Protein AF-A0A7V2QKI6-F1 (afdb_monomer_lite)

Radius of gyration: 21.71 Å; chains: 1; bounding box: 64×32×52 Å

Foldseek 3Di:
DVVLVVLLVLLVVLLVVLVVVDDPVLCVVLVSVQLSLLSNVLSVCVVPDVVSVVLSVVSVCVSPVPDRLVRDDPVRVVVSVVSVVVSVVCCCPVVVADEALPQLVVLLVVLQVVLVVQLVVLVVVVVVVDDPVSNVPSVVSSVVSNVVSNVVSVVVSVVCVVVVRYD

pLDDT: mean 75.59, std 7.92, range [46.62, 89.0]

Structure (mmCIF, N/CA/C/O backbone):
data_AF-A0A7V2QKI6-F1
#
_entry.id   AF-A0A7V2QKI6-F1
#
loop_
_atom_site.group_PDB
_atom_site.id
_atom_site.type_symbol
_atom_site.label_atom_id
_atom_site.label_alt_id
_atom_site.label_comp_id
_atom_site.label_asym_id
_atom_site.label_entity_id
_atom_site.label_seq_id
_atom_site.pdbx_PDB_ins_code
_atom_site.Cartn_x
_atom_site.Cartn_y
_atom_site.Cartn_z
_atom_site.occupancy
_atom_site.B_iso_or_equiv
_atom_site.auth_seq_id
_atom_site.auth_comp_id
_atom_site.auth_asym_id
_atom_site.auth_atom_id
_atom_site.pdbx_PDB_model_num
ATOM 1 N N . MET A 1 1 ? -29.055 -4.346 6.317 1.00 46.62 1 MET A N 1
ATOM 2 C CA . MET A 1 1 ? -27.887 -3.561 5.836 1.00 46.62 1 MET A CA 1
ATOM 3 C C . MET A 1 1 ? -27.564 -2.335 6.711 1.00 46.62 1 MET A C 1
ATOM 5 O O . MET A 1 1 ? -26.451 -1.828 6.628 1.00 46.62 1 MET A O 1
ATOM 9 N N . GLU A 1 2 ? -28.461 -1.892 7.598 1.00 49.91 2 GLU A N 1
ATOM 10 C CA . GLU A 1 2 ? -28.303 -0.664 8.405 1.00 49.91 2 GLU A CA 1
ATOM 11 C C . GLU A 1 2 ? -27.279 -0.774 9.550 1.00 49.91 2 GLU A C 1
ATOM 13 O O . GLU A 1 2 ? -26.457 0.125 9.725 1.00 49.91 2 GLU A O 1
ATOM 18 N N . ALA A 1 3 ? -27.217 -1.916 10.249 1.00 60.50 3 ALA A N 1
ATOM 19 C CA . ALA A 1 3 ? -26.269 -2.141 11.352 1.00 60.50 3 ALA A CA 1
ATOM 20 C C . ALA A 1 3 ? -24.786 -2.064 10.927 1.00 60.50 3 ALA A C 1
ATOM 22 O O . ALA A 1 3 ? -23.911 -1.675 11.702 1.00 60.50 3 ALA A O 1
ATOM 23 N N . GLY A 1 4 ? -24.479 -2.408 9.671 1.00 62.59 4 GLY A N 1
ATOM 24 C CA . GLY A 1 4 ? -23.135 -2.234 9.116 1.00 62.59 4 GLY A CA 1
ATOM 25 C C . GLY A 1 4 ? -22.760 -0.759 8.960 1.00 62.59 4 GLY A C 1
ATOM 26 O O . GLY A 1 4 ? -21.620 -0.377 9.225 1.00 62.59 4 GLY A O 1
ATOM 27 N N . ASN A 1 5 ? -23.726 0.072 8.577 1.00 72.62 5 ASN A N 1
ATOM 28 C CA . ASN A 1 5 ? -23.508 1.484 8.298 1.00 72.62 5 ASN A CA 1
ATOM 29 C C . ASN A 1 5 ? -23.305 2.287 9.593 1.00 72.62 5 ASN A C 1
ATOM 31 O O . ASN A 1 5 ? -22.407 3.124 9.656 1.00 72.62 5 ASN A O 1
ATOM 35 N N . GLU A 1 6 ? -24.057 1.970 10.650 1.00 79.44 6 GLU A N 1
ATOM 36 C CA . GLU A 1 6 ? -23.881 2.587 11.974 1.00 79.44 6 GLU A CA 1
ATOM 37 C C . GLU A 1 6 ? -22.531 2.246 12.614 1.00 79.44 6 GLU A C 1
ATOM 39 O O . GLU A 1 6 ? -21.825 3.136 13.095 1.00 79.44 6 GLU A O 1
ATOM 44 N N . TRP A 1 7 ? -22.098 0.984 12.517 1.00 81.19 7 TRP A N 1
ATOM 45 C CA . TRP A 1 7 ? -20.765 0.577 12.965 1.00 81.19 7 TRP A CA 1
ATOM 46 C C . TRP A 1 7 ? -19.659 1.377 12.263 1.00 81.19 7 TRP A C 1
ATOM 48 O O . TRP A 1 7 ? -18.781 1.955 12.904 1.00 81.19 7 TRP A O 1
ATOM 58 N N . TYR A 1 8 ? -19.736 1.482 10.933 1.00 79.12 8 TYR A N 1
ATOM 59 C CA . TYR A 1 8 ? -18.768 2.247 10.150 1.00 79.12 8 TYR A CA 1
ATOM 60 C C . TYR A 1 8 ? -18.773 3.742 10.510 1.00 79.12 8 TYR A C 1
ATOM 62 O O . TYR A 1 8 ? -17.702 4.344 10.611 1.00 79.12 8 TYR A O 1
ATOM 70 N N . LYS A 1 9 ? -19.946 4.347 10.753 1.00 80.56 9 LYS A N 1
ATOM 71 C CA . LYS A 1 9 ? -20.051 5.739 11.225 1.00 80.56 9 LYS A CA 1
ATOM 72 C C . LYS A 1 9 ? -19.358 5.940 12.575 1.00 80.56 9 LYS A C 1
ATOM 74 O O . LYS A 1 9 ? -18.768 6.998 12.791 1.00 80.56 9 LYS A O 1
ATOM 79 N N . GLY A 1 10 ? -19.413 4.954 13.474 1.00 79.75 10 GLY A N 1
ATOM 80 C CA . GLY A 1 10 ? -18.676 4.964 14.745 1.00 79.75 10 GLY A CA 1
ATOM 81 C C . GLY A 1 10 ? -17.161 5.010 14.529 1.00 79.75 10 GLY A C 1
ATOM 82 O O . GLY A 1 10 ? -16.498 5.955 14.960 1.00 79.75 10 GLY A O 1
ATOM 83 N N . ILE A 1 11 ? -16.636 4.064 13.744 1.00 79.88 11 ILE A N 1
ATOM 84 C CA . ILE A 1 11 ? -15.212 4.000 13.376 1.00 79.88 11 ILE A CA 1
ATOM 85 C C . ILE A 1 11 ? -14.746 5.293 12.692 1.00 79.88 11 ILE A C 1
ATOM 87 O O . ILE A 1 11 ? -13.680 5.833 12.998 1.00 79.88 11 ILE A O 1
ATOM 91 N N . TRP A 1 12 ? -15.551 5.825 11.769 1.00 79.56 12 TRP A N 1
ATOM 92 C CA . TRP A 1 12 ? -15.228 7.044 11.035 1.00 79.56 12 TRP A CA 1
ATOM 93 C C . TRP A 1 12 ? -15.143 8.270 11.947 1.00 79.56 12 TRP A C 1
ATOM 95 O O . TRP A 1 12 ? -14.238 9.088 11.770 1.00 79.56 12 TRP A O 1
ATOM 105 N N . ARG A 1 13 ? -16.036 8.389 12.939 1.00 79.44 13 ARG A N 1
ATOM 106 C CA . ARG A 1 13 ? -15.996 9.471 13.933 1.00 79.44 13 ARG A CA 1
ATOM 107 C C . ARG A 1 13 ? -14.735 9.392 14.792 1.00 79.44 13 ARG A C 1
ATOM 109 O O . ARG A 1 13 ? -14.029 10.395 14.894 1.00 79.44 13 ARG A O 1
ATOM 116 N N . GLY A 1 14 ? -14.399 8.208 15.310 1.00 75.19 14 GLY A N 1
ATOM 117 C CA . GLY A 1 14 ? -13.185 7.999 16.110 1.00 75.19 14 GLY A CA 1
ATOM 118 C C . GLY A 1 14 ? -11.908 8.348 15.339 1.00 75.19 14 GLY A C 1
ATOM 119 O O . GLY A 1 14 ? -11.080 9.139 15.794 1.00 75.19 14 GLY A O 1
ATOM 120 N N . ILE A 1 15 ? -11.786 7.858 14.102 1.00 75.25 15 ILE A N 1
ATOM 121 C CA . ILE A 1 15 ? -10.613 8.149 13.265 1.00 75.25 15 ILE A CA 1
ATOM 122 C C . ILE A 1 15 ? -10.578 9.619 12.824 1.00 75.25 15 ILE A C 1
ATOM 124 O O . ILE A 1 15 ? -9.494 10.192 12.710 1.00 75.25 15 ILE A O 1
ATOM 128 N N . SER A 1 16 ? -11.724 10.258 12.580 1.00 74.44 16 SER A N 1
ATOM 129 C CA . SER A 1 16 ? -11.779 11.682 12.217 1.00 74.44 16 SER A CA 1
ATOM 130 C C . SER A 1 16 ? -11.358 12.585 13.375 1.00 74.44 16 SER A C 1
ATOM 132 O O . SER A 1 16 ? -10.576 13.512 13.160 1.00 74.44 16 SER A O 1
ATOM 134 N N . ALA A 1 17 ? -11.780 12.268 14.601 1.00 75.44 17 ALA A N 1
ATOM 135 C CA . ALA A 1 17 ? -11.318 12.954 15.804 1.00 75.44 17 ALA A CA 1
ATOM 136 C C . ALA A 1 17 ? -9.799 12.795 15.987 1.00 75.44 17 ALA A C 1
ATOM 138 O O . ALA A 1 17 ? -9.083 13.770 16.220 1.00 75.44 17 ALA A O 1
ATOM 139 N N . LEU A 1 18 ? -9.277 11.585 15.770 1.00 72.44 18 LEU A N 1
ATOM 140 C CA . LEU A 1 18 ? -7.841 11.318 15.798 1.00 72.44 18 LEU A CA 1
ATOM 141 C C . LEU A 1 18 ? -7.085 12.089 14.696 1.00 72.44 18 LEU A C 1
ATOM 143 O O . LEU A 1 18 ? -6.016 12.650 14.929 1.00 72.44 18 LEU A O 1
ATOM 147 N N . LYS A 1 19 ? -7.660 12.172 13.491 1.00 71.06 19 LYS A N 1
ATOM 148 C CA . LYS A 1 19 ? -7.110 12.912 12.346 1.00 71.06 19 LYS A CA 1
ATOM 149 C C . LYS A 1 19 ? -7.045 14.422 12.602 1.00 71.06 19 LYS A C 1
ATOM 151 O O . LYS A 1 19 ? -6.160 15.069 12.044 1.00 71.06 19 LYS A O 1
ATOM 156 N N . ALA A 1 20 ? -7.959 14.978 13.397 1.00 73.56 20 ALA A N 1
ATOM 157 C CA . ALA A 1 20 ? -7.939 16.387 13.788 1.00 73.56 20 ALA A CA 1
ATOM 158 C C . ALA A 1 20 ? -6.795 16.703 14.768 1.00 73.56 20 ALA A C 1
ATOM 160 O O . ALA A 1 20 ? -6.220 17.782 14.707 1.00 73.56 20 ALA A O 1
ATOM 161 N N . ARG A 1 21 ? -6.417 15.736 15.615 1.00 72.00 21 ARG A N 1
ATOM 162 C CA . ARG A 1 21 ? -5.346 15.871 16.620 1.00 72.00 21 ARG A CA 1
ATOM 163 C C . ARG A 1 21 ? -3.936 15.600 16.079 1.00 72.00 21 ARG A C 1
ATOM 165 O O . ARG A 1 21 ? -2.953 15.876 16.757 1.00 72.00 21 ARG A O 1
ATOM 172 N N . LEU A 1 22 ? -3.814 15.038 14.875 1.00 70.56 22 LEU A N 1
ATOM 173 C CA . LEU A 1 22 ? -2.534 14.653 14.271 1.00 70.56 22 LEU A CA 1
ATOM 174 C C . LEU A 1 22 ? -2.066 15.655 13.211 1.00 70.56 22 LEU A C 1
ATOM 176 O O . LEU A 1 22 ? -2.814 16.037 12.307 1.00 70.56 22 LEU A O 1
ATOM 180 N N . SER A 1 23 ? -0.769 15.967 13.237 1.00 73.38 23 SER A N 1
ATOM 181 C CA . SER A 1 23 ? -0.108 16.736 12.180 1.00 73.38 23 SER A CA 1
ATOM 182 C C . SER A 1 23 ? -0.210 16.029 10.811 1.00 73.38 23 SER A C 1
ATOM 184 O O . SER A 1 23 ? -0.383 14.805 10.742 1.00 73.38 23 SER A O 1
ATOM 186 N N . PRO A 1 24 ? -0.084 16.749 9.677 1.00 69.88 24 PRO A N 1
ATOM 187 C CA . PRO A 1 24 ? -0.083 16.151 8.335 1.00 69.88 24 PRO A CA 1
ATOM 188 C C . PRO A 1 24 ? 0.899 14.976 8.188 1.00 69.88 24 PRO A C 1
ATOM 190 O O . PRO A 1 24 ? 0.566 13.954 7.580 1.00 69.88 24 PRO A O 1
ATOM 193 N N . THR A 1 25 ? 2.075 15.091 8.805 1.00 68.50 25 THR A N 1
ATOM 194 C CA . THR A 1 25 ? 3.124 14.066 8.815 1.00 68.50 25 THR A CA 1
ATOM 195 C C . THR A 1 25 ? 2.703 12.839 9.626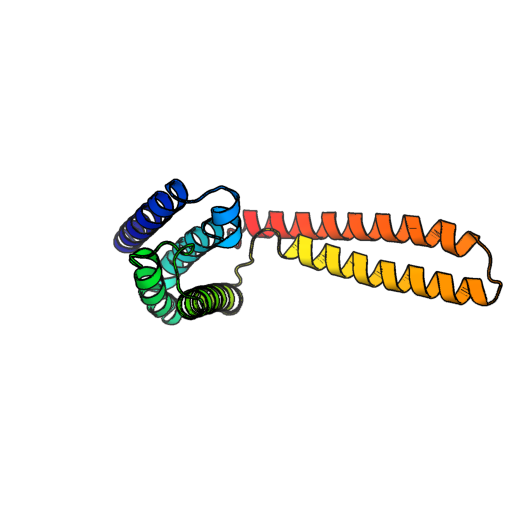 1.00 68.50 25 THR A C 1
ATOM 197 O O . THR A 1 25 ? 2.826 11.713 9.138 1.00 68.50 25 THR A O 1
ATOM 200 N N . GLY A 1 26 ? 2.106 13.039 10.808 1.00 65.50 26 GLY A N 1
ATOM 201 C CA . GLY A 1 26 ? 1.538 11.960 11.624 1.00 65.50 26 GLY A CA 1
ATOM 202 C C . GLY A 1 26 ? 0.410 11.217 10.901 1.00 65.50 26 GLY A C 1
ATOM 203 O O . GLY A 1 26 ? 0.396 9.988 10.851 1.00 65.50 26 GLY A O 1
ATOM 204 N N . ARG A 1 27 ? -0.479 11.946 10.214 1.00 66.94 27 ARG A N 1
ATOM 205 C CA . ARG A 1 27 ? -1.568 11.352 9.415 1.00 66.94 27 ARG A CA 1
ATOM 206 C C . ARG A 1 27 ? -1.059 10.424 8.309 1.00 66.94 27 ARG A C 1
ATOM 208 O O . ARG A 1 27 ? -1.638 9.357 8.096 1.00 66.94 27 ARG A O 1
ATOM 215 N N . ARG A 1 28 ? 0.021 10.805 7.613 1.00 65.62 28 ARG A N 1
ATOM 216 C CA . ARG A 1 28 ? 0.675 9.950 6.602 1.00 65.62 28 ARG A CA 1
ATOM 217 C C . ARG A 1 28 ? 1.363 8.742 7.232 1.00 65.62 28 ARG A C 1
ATOM 219 O O . ARG A 1 28 ? 1.219 7.638 6.708 1.00 65.62 28 ARG A O 1
ATOM 226 N N . ARG A 1 29 ? 2.077 8.940 8.345 1.00 68.38 29 ARG A N 1
ATOM 227 C CA . ARG A 1 29 ? 2.819 7.882 9.048 1.00 68.38 29 ARG A CA 1
ATOM 228 C C . ARG A 1 29 ? 1.898 6.752 9.504 1.00 68.38 29 ARG A C 1
ATOM 230 O O . ARG A 1 29 ? 2.202 5.586 9.269 1.00 68.38 29 ARG A O 1
ATOM 237 N N . HIS A 1 30 ? 0.736 7.109 10.046 1.00 65.81 30 HIS A N 1
ATOM 238 C CA . HIS A 1 30 ? -0.239 6.158 10.581 1.00 65.81 30 HIS A CA 1
ATOM 239 C C . HIS A 1 30 ? -1.244 5.638 9.547 1.00 65.81 30 HIS A C 1
ATOM 241 O O . HIS A 1 30 ? -2.134 4.879 9.897 1.00 65.81 30 HIS A O 1
ATOM 247 N N . LYS A 1 31 ? -1.128 6.021 8.265 1.00 75.19 31 LYS A N 1
ATOM 248 C CA . LYS A 1 31 ? -1.965 5.506 7.158 1.00 75.19 31 LYS A CA 1
ATOM 249 C C . LYS A 1 31 ? -3.478 5.503 7.452 1.00 75.19 31 LYS A C 1
ATOM 251 O O . LYS A 1 31 ? -4.211 4.673 6.916 1.00 75.19 31 LYS A O 1
ATOM 256 N N . LEU A 1 32 ? -3.962 6.466 8.241 1.00 73.94 32 LEU A N 1
ATOM 257 C CA . LEU A 1 32 ? -5.342 6.496 8.748 1.00 73.94 32 LEU A CA 1
ATOM 258 C C . LEU A 1 32 ? -6.395 6.457 7.631 1.00 73.94 32 LEU A C 1
ATOM 260 O O . LEU A 1 32 ? -7.438 5.829 7.776 1.00 73.94 32 LEU A O 1
ATOM 264 N N . SER A 1 33 ? -6.110 7.076 6.482 1.00 74.19 33 SER A N 1
ATOM 265 C CA . SER A 1 33 ? -7.001 7.047 5.315 1.00 74.19 33 SER A CA 1
ATOM 266 C C . SER A 1 33 ? -7.170 5.652 4.711 1.00 74.19 33 SER A C 1
ATOM 268 O O . SER A 1 33 ? -8.235 5.336 4.189 1.00 74.19 33 SER A O 1
ATOM 270 N N . LEU A 1 34 ? -6.135 4.815 4.763 1.00 77.81 34 LEU A N 1
ATOM 271 C CA . LEU A 1 34 ? -6.200 3.435 4.293 1.00 77.81 34 LEU A CA 1
ATOM 272 C C . LEU A 1 34 ? -6.977 2.578 5.294 1.00 77.81 34 LEU A C 1
ATOM 274 O O . LEU A 1 34 ? -7.819 1.785 4.890 1.00 77.81 34 LEU A O 1
ATOM 278 N N . PHE A 1 35 ? -6.783 2.810 6.593 1.00 80.44 35 PHE A N 1
ATOM 279 C CA . PHE A 1 35 ? -7.525 2.107 7.636 1.00 80.44 35 PHE A CA 1
ATOM 280 C C . PHE A 1 35 ? -9.044 2.352 7.551 1.00 80.44 35 PHE A C 1
ATOM 282 O O . PHE A 1 35 ? -9.811 1.393 7.558 1.00 80.44 35 PHE A O 1
ATOM 289 N N . VAL A 1 36 ? -9.490 3.602 7.353 1.00 80.38 36 VAL A N 1
ATOM 290 C CA . VAL A 1 36 ? -10.923 3.926 7.149 1.00 80.38 36 VAL A CA 1
ATOM 291 C C . VAL A 1 36 ? -11.500 3.187 5.942 1.00 80.38 36 VAL A C 1
ATOM 293 O O . VAL A 1 36 ? -12.588 2.613 6.006 1.00 80.38 36 VAL A O 1
ATOM 296 N N . ARG A 1 37 ? -10.772 3.188 4.821 1.00 82.69 37 ARG A N 1
ATOM 297 C CA . ARG A 1 37 ? -11.210 2.513 3.596 1.00 82.69 37 ARG A CA 1
ATOM 298 C C . ARG A 1 37 ? -11.260 0.997 3.775 1.00 82.69 37 ARG A C 1
ATOM 300 O O . ARG A 1 37 ? -12.229 0.375 3.343 1.00 82.69 37 ARG A O 1
ATOM 307 N N . ALA A 1 38 ? -10.286 0.421 4.475 1.00 83.38 38 ALA A N 1
ATOM 308 C CA . ALA A 1 38 ? -10.276 -0.992 4.825 1.00 83.38 38 ALA A CA 1
ATOM 309 C C . ALA A 1 38 ? -11.463 -1.352 5.726 1.00 83.38 38 ALA A C 1
ATOM 311 O O . ALA A 1 38 ? -12.175 -2.302 5.418 1.00 83.38 38 ALA A O 1
ATOM 312 N N . ALA A 1 39 ? -11.754 -0.554 6.759 1.00 83.44 39 ALA A N 1
ATOM 313 C CA . ALA A 1 39 ? -12.904 -0.758 7.640 1.00 83.44 39 ALA A CA 1
ATOM 314 C C . ALA A 1 39 ? -14.240 -0.716 6.877 1.00 83.44 39 ALA A C 1
ATOM 316 O O . ALA A 1 39 ? -15.109 -1.567 7.088 1.00 83.44 39 ALA A O 1
ATOM 317 N N . ARG A 1 40 ? -14.388 0.214 5.921 1.00 84.38 40 ARG A N 1
ATOM 318 C CA . ARG A 1 40 ? -15.566 0.267 5.039 1.00 84.38 40 ARG A CA 1
ATOM 319 C C . ARG A 1 40 ? -15.730 -1.021 4.232 1.00 84.38 40 ARG A C 1
ATOM 321 O O . ARG A 1 40 ? -16.834 -1.546 4.129 1.00 84.38 40 ARG A O 1
ATOM 328 N N . LYS A 1 41 ? -14.636 -1.538 3.667 1.00 85.56 41 LYS A N 1
ATOM 329 C CA . LYS A 1 41 ? -14.647 -2.777 2.879 1.00 85.56 41 LYS A CA 1
ATOM 330 C C . LYS A 1 41 ? -14.927 -4.004 3.740 1.00 85.56 41 LYS A C 1
ATOM 332 O O . LYS A 1 41 ? -15.807 -4.775 3.384 1.00 85.56 41 LYS A O 1
ATOM 337 N N . VAL A 1 42 ? -14.274 -4.132 4.895 1.00 85.94 42 VAL A N 1
ATOM 338 C CA . VAL A 1 42 ? -14.539 -5.205 5.870 1.00 85.94 42 VAL A CA 1
ATOM 339 C C . VAL A 1 42 ? -16.018 -5.241 6.253 1.00 85.94 42 VAL A C 1
ATOM 341 O O . VAL A 1 42 ? -16.617 -6.308 6.263 1.00 85.94 42 VAL A O 1
ATOM 344 N N . THR A 1 43 ? -16.637 -4.082 6.487 1.00 85.88 43 THR A N 1
ATOM 345 C CA . THR A 1 43 ? -18.079 -3.997 6.779 1.00 85.88 43 THR A CA 1
ATOM 346 C C . THR A 1 43 ? -18.934 -4.570 5.654 1.00 85.88 43 THR A C 1
ATOM 348 O O . THR A 1 43 ? -19.885 -5.292 5.932 1.00 85.88 43 THR A O 1
ATOM 351 N N . GLY A 1 44 ? -18.586 -4.265 4.401 1.00 84.00 44 GLY A N 1
ATOM 352 C CA . GLY A 1 44 ? -19.301 -4.761 3.227 1.00 84.00 44 GLY A CA 1
ATOM 353 C C . GLY A 1 44 ? -19.197 -6.275 3.034 1.00 84.00 44 GLY A C 1
ATOM 354 O O . GLY A 1 44 ? -20.125 -6.864 2.502 1.00 84.00 44 GLY A O 1
ATOM 355 N N . PHE A 1 45 ? -18.114 -6.906 3.498 1.00 86.94 45 PHE A N 1
ATOM 356 C CA . PHE A 1 45 ? -17.914 -8.358 3.388 1.00 86.94 45 PHE A CA 1
ATOM 357 C C . PHE A 1 45 ? -18.266 -9.137 4.661 1.00 86.94 45 PHE A C 1
ATOM 359 O O . PHE A 1 45 ? -18.293 -10.360 4.632 1.00 86.94 45 PHE A O 1
ATOM 366 N N . ALA A 1 46 ? -18.530 -8.471 5.788 1.00 86.19 46 ALA A N 1
ATOM 367 C CA . ALA A 1 46 ? -18.726 -9.134 7.082 1.00 86.19 46 ALA A CA 1
ATOM 368 C C . ALA A 1 46 ? -19.974 -10.038 7.153 1.00 86.19 46 ALA A C 1
ATOM 370 O O . ALA A 1 46 ? -20.038 -10.908 8.028 1.00 86.19 46 ALA A O 1
ATOM 371 N N . ALA A 1 47 ? -20.951 -9.829 6.264 1.00 84.19 47 ALA A N 1
ATOM 372 C CA . ALA A 1 47 ? -22.109 -10.711 6.126 1.00 84.19 47 ALA A CA 1
ATOM 373 C C . ALA A 1 47 ? -21.675 -12.106 5.644 1.00 84.19 47 ALA A C 1
ATOM 375 O O . ALA A 1 47 ? -22.001 -13.102 6.286 1.00 84.19 47 ALA A O 1
ATOM 376 N N . ASP A 1 48 ? -20.824 -12.143 4.617 1.00 86.62 48 ASP A N 1
ATOM 377 C CA . ASP A 1 48 ? -20.494 -13.360 3.866 1.00 86.62 48 ASP A CA 1
ATOM 378 C C . ASP A 1 48 ? -19.084 -13.905 4.167 1.00 86.62 48 ASP A C 1
ATOM 380 O O . ASP A 1 48 ? -18.678 -14.940 3.643 1.00 86.62 48 ASP A O 1
ATOM 384 N N . CYS A 1 49 ? -18.301 -13.215 5.004 1.00 89.00 49 CYS A N 1
ATOM 385 C CA . CYS A 1 49 ? -16.931 -13.593 5.349 1.00 89.00 49 CYS A CA 1
ATOM 386 C C . CYS A 1 49 ? -16.701 -13.567 6.866 1.00 89.00 49 CYS A C 1
ATOM 388 O O . CYS A 1 49 ? -16.647 -12.507 7.499 1.00 89.00 49 CYS A O 1
ATOM 390 N N . GLU A 1 50 ? -16.510 -14.752 7.450 1.00 88.56 50 GLU A N 1
ATOM 391 C CA . GLU A 1 50 ? -16.268 -14.933 8.886 1.00 88.56 50 GLU A CA 1
ATOM 392 C C . GLU A 1 50 ? -14.967 -14.256 9.348 1.00 88.56 50 GLU A C 1
ATOM 394 O O . GLU A 1 50 ? -14.930 -13.611 10.395 1.00 88.56 50 GLU A O 1
ATOM 399 N N . GLU A 1 51 ? -13.904 -14.323 8.541 1.00 87.06 51 GLU A N 1
ATOM 400 C CA . GLU A 1 51 ? -12.652 -13.614 8.823 1.00 87.06 51 GLU A CA 1
ATOM 401 C C . GLU A 1 51 ? -12.878 -12.092 8.861 1.00 87.06 51 GLU A C 1
ATOM 403 O O . GLU A 1 51 ? -12.403 -11.436 9.783 1.00 87.06 51 GLU A O 1
ATOM 408 N N . CYS A 1 52 ? -13.672 -11.519 7.946 1.00 88.00 52 CYS A N 1
ATOM 409 C CA . CYS A 1 52 ? -14.039 -10.097 8.001 1.00 88.00 52 CYS A CA 1
ATOM 410 C C . CYS A 1 52 ? -14.849 -9.753 9.262 1.00 88.00 52 CYS A C 1
ATOM 412 O O . CYS A 1 52 ? -14.678 -8.673 9.830 1.00 88.00 52 CYS A O 1
ATOM 414 N N . ARG A 1 53 ? -15.683 -10.676 9.752 1.00 86.94 53 ARG A N 1
ATOM 415 C CA . ARG A 1 53 ? -16.401 -10.521 11.027 1.00 86.94 53 ARG A CA 1
ATOM 416 C C . ARG A 1 53 ? -15.446 -10.506 12.227 1.00 86.94 53 ARG A C 1
ATOM 418 O O . ARG A 1 53 ? -15.605 -9.667 13.108 1.00 86.94 53 ARG A O 1
ATOM 425 N N . LYS A 1 54 ? -14.414 -11.357 12.228 1.00 87.62 54 LYS A N 1
ATOM 426 C CA . LYS A 1 54 ? -13.338 -11.354 13.243 1.00 87.62 54 LYS A CA 1
ATOM 427 C C . LYS A 1 54 ? -12.461 -10.101 13.151 1.00 87.62 54 LYS A C 1
ATOM 429 O O . LYS A 1 54 ? -12.097 -9.521 14.164 1.00 87.62 54 LYS A O 1
ATOM 434 N N . LEU A 1 55 ? -12.159 -9.624 11.944 1.00 87.19 55 LEU A N 1
ATOM 435 C CA . LEU A 1 55 ? -11.404 -8.380 11.752 1.00 87.19 55 LEU A CA 1
ATOM 436 C C . LEU A 1 55 ? -12.178 -7.148 12.246 1.00 87.19 55 LEU A C 1
ATOM 438 O O . LEU A 1 55 ? -11.561 -6.170 12.661 1.00 87.19 55 LEU A O 1
ATOM 442 N N . LYS A 1 56 ? -13.517 -7.187 12.247 1.00 85.25 56 LYS A N 1
ATOM 443 C CA . LYS A 1 56 ? -14.367 -6.120 12.794 1.00 85.25 56 LYS A CA 1
ATOM 444 C C . LYS A 1 56 ? -14.084 -5.847 14.277 1.00 85.25 56 LYS A C 1
ATOM 446 O O . LYS A 1 56 ? -13.954 -4.685 14.652 1.00 85.25 56 LYS A O 1
ATOM 451 N N . SER A 1 57 ? -13.928 -6.884 15.104 1.00 82.31 57 SER A N 1
ATOM 452 C CA . SER A 1 57 ? -13.612 -6.705 16.531 1.00 82.31 57 SER A CA 1
ATOM 453 C C . SER A 1 57 ? -12.204 -6.142 16.742 1.00 82.31 57 SER A C 1
ATOM 455 O O . SER A 1 57 ? -12.012 -5.256 17.570 1.00 82.31 57 SER A O 1
ATOM 457 N N . GLN A 1 58 ? -11.233 -6.567 15.929 1.00 81.56 58 GLN A N 1
ATOM 458 C CA . GLN A 1 58 ? -9.880 -6.002 15.954 1.00 81.56 58 GLN A CA 1
ATOM 459 C C . GLN A 1 58 ? -9.874 -4.514 15.570 1.00 81.56 58 GLN A C 1
ATOM 461 O O . GLN A 1 58 ? -9.144 -3.724 16.163 1.00 81.56 58 GLN A O 1
ATOM 466 N N . ILE A 1 59 ? -10.702 -4.116 14.598 1.00 82.56 59 ILE A N 1
ATOM 467 C CA . ILE A 1 59 ? -10.844 -2.712 14.191 1.00 82.56 59 ILE A CA 1
ATOM 468 C C . ILE A 1 59 ? -11.479 -1.863 15.302 1.00 82.56 59 ILE A C 1
ATOM 470 O O . ILE A 1 59 ? -11.036 -0.732 15.488 1.00 82.56 59 ILE A O 1
ATOM 474 N N . ASN A 1 60 ? -12.446 -2.399 16.056 1.00 80.00 60 ASN A N 1
ATOM 475 C CA . ASN A 1 60 ? -13.039 -1.697 17.205 1.00 80.00 60 ASN A CA 1
ATOM 476 C C . ASN A 1 60 ? -11.995 -1.348 18.258 1.00 80.00 60 ASN A C 1
ATOM 478 O O . ASN A 1 60 ? -11.869 -0.183 18.627 1.00 80.00 60 ASN A O 1
ATOM 482 N N . TRP A 1 61 ? -11.188 -2.333 18.657 1.00 75.50 61 TRP A N 1
ATOM 483 C CA . TRP A 1 61 ? -10.105 -2.119 19.616 1.00 75.50 61 TRP A CA 1
ATOM 484 C C . TRP A 1 61 ? -9.160 -0.994 19.163 1.00 75.50 61 TRP A C 1
ATOM 486 O O . TRP A 1 61 ? -8.777 -0.127 19.939 1.00 75.50 61 TRP A O 1
ATOM 496 N N . LEU A 1 62 ? -8.853 -0.948 17.865 1.00 71.31 62 LEU A N 1
ATOM 497 C CA . LEU A 1 62 ? -8.025 0.092 17.252 1.00 71.31 62 LEU A CA 1
ATOM 498 C C . LEU A 1 62 ? -8.681 1.480 17.201 1.00 71.31 62 LEU A C 1
ATOM 500 O O . LEU A 1 62 ? -7.968 2.481 17.233 1.00 71.31 62 LEU A O 1
ATOM 504 N N . SER A 1 63 ? -10.005 1.559 17.063 1.00 68.81 63 SER A N 1
ATOM 505 C CA . SER A 1 63 ? -10.737 2.833 17.048 1.00 68.81 63 SER A CA 1
ATOM 506 C C . SER A 1 63 ? -11.041 3.382 18.438 1.00 68.81 63 SER A C 1
ATOM 508 O O . SER A 1 63 ? -11.195 4.591 18.582 1.00 68.81 63 SER A O 1
ATOM 510 N N . GLU A 1 64 ? -11.134 2.495 19.427 1.00 69.38 64 GLU A N 1
ATOM 511 C CA . GLU A 1 64 ? -11.392 2.813 20.834 1.00 69.38 64 GLU A CA 1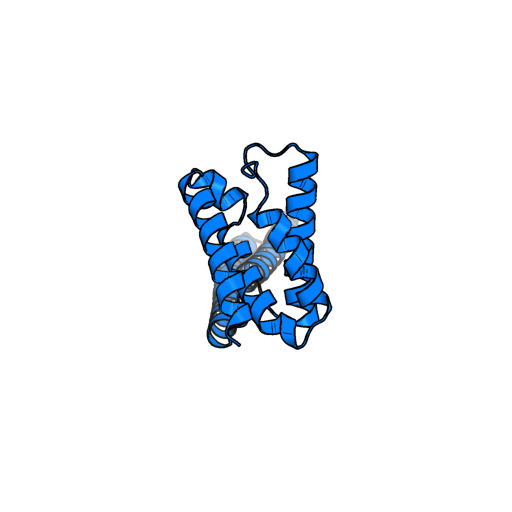
ATOM 512 C C . GLU A 1 64 ? -10.097 3.000 21.629 1.00 69.38 64 GLU A C 1
ATOM 514 O O . GLU A 1 64 ? -10.149 3.438 22.776 1.00 69.38 64 GLU A O 1
ATOM 519 N N . ALA A 1 65 ? -8.939 2.703 21.023 1.00 64.56 65 ALA A N 1
ATOM 520 C CA . ALA A 1 65 ? -7.638 2.884 21.644 1.00 64.56 65 ALA A CA 1
ATOM 521 C C . ALA A 1 65 ? -7.515 4.321 22.203 1.00 64.56 65 ALA A C 1
ATOM 523 O O . ALA A 1 65 ? -7.549 5.287 21.430 1.00 64.56 65 ALA A O 1
ATOM 524 N N . PRO A 1 66 ? -7.367 4.480 23.533 1.00 53.69 66 PRO A N 1
ATOM 525 C CA . PRO A 1 66 ? -7.396 5.788 24.190 1.00 53.69 66 PRO A CA 1
ATOM 526 C C . PRO A 1 66 ? -6.166 6.635 23.847 1.00 53.69 66 PRO A C 1
ATOM 528 O O . PRO A 1 66 ? -6.187 7.861 23.961 1.00 53.69 66 PRO A O 1
ATOM 531 N N . VAL A 1 67 ? -5.099 5.979 23.390 1.00 64.56 67 VAL A N 1
ATOM 532 C CA . VAL A 1 67 ? -3.810 6.588 23.101 1.00 64.56 67 VAL A CA 1
ATOM 533 C C . VAL A 1 67 ? -3.679 6.817 21.592 1.00 64.56 67 VAL A C 1
ATOM 535 O O . VAL A 1 67 ? -3.772 5.868 20.805 1.00 64.56 67 VAL A O 1
ATOM 538 N N . PRO A 1 68 ? -3.442 8.064 21.141 1.00 64.81 68 PRO A N 1
ATOM 539 C CA . PRO A 1 68 ? -3.123 8.338 19.751 1.00 64.81 68 PRO A CA 1
ATOM 540 C C . PRO A 1 68 ? -1.945 7.470 19.291 1.00 64.81 68 PRO A C 1
ATOM 542 O O . PRO A 1 68 ? -0.996 7.301 20.050 1.00 64.81 68 PRO A O 1
ATOM 545 N N . PRO A 1 69 ? -1.888 7.023 18.025 1.00 65.12 69 PRO A N 1
ATOM 546 C 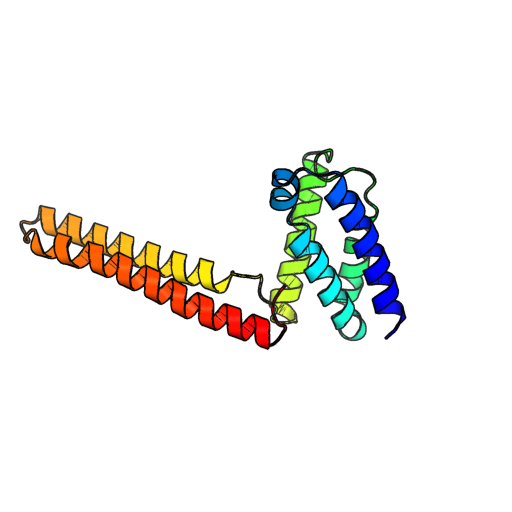CA . PRO A 1 69 ? -0.752 6.254 17.515 1.00 65.12 69 PRO A CA 1
ATOM 547 C C . PRO A 1 69 ? 0.619 6.932 17.666 1.00 65.12 69 PRO A C 1
ATOM 549 O O . PRO A 1 69 ? 1.646 6.271 17.562 1.00 65.12 69 PRO A O 1
ATOM 552 N N . ALA A 1 70 ? 0.639 8.249 17.888 1.00 63.97 70 ALA A N 1
ATOM 553 C CA . ALA A 1 70 ? 1.840 9.033 18.163 1.00 63.97 70 ALA A CA 1
ATOM 554 C C . ALA A 1 70 ? 2.349 8.914 19.614 1.00 63.97 70 ALA A C 1
ATOM 556 O O . ALA A 1 70 ? 3.486 9.286 19.877 1.00 63.97 70 ALA A O 1
ATOM 557 N N . GLN A 1 71 ? 1.513 8.429 20.530 1.00 71.00 71 GLN A N 1
ATOM 558 C CA . GLN A 1 71 ? 1.796 8.250 21.956 1.00 71.00 71 GLN A CA 1
ATOM 559 C C . GLN A 1 71 ? 1.826 6.762 22.353 1.00 71.00 71 GLN A C 1
ATOM 561 O O . GLN A 1 71 ? 2.046 6.448 23.516 1.00 71.00 71 GLN A O 1
ATOM 566 N N . MET A 1 72 ? 1.605 5.856 21.392 1.00 77.94 72 MET A N 1
ATOM 567 C CA . MET A 1 72 ? 1.705 4.412 21.604 1.00 77.94 72 MET A CA 1
ATOM 568 C C . MET A 1 72 ? 3.131 4.015 21.977 1.00 77.94 72 MET A C 1
ATOM 570 O O . MET A 1 72 ? 4.103 4.523 21.404 1.00 77.94 72 MET A O 1
ATOM 574 N N . THR A 1 73 ? 3.253 3.035 22.866 1.00 82.12 73 THR A N 1
ATOM 575 C CA . THR A 1 73 ? 4.533 2.372 23.113 1.00 82.12 73 THR A CA 1
ATOM 576 C C . THR A 1 73 ? 5.028 1.676 21.834 1.00 82.12 73 THR A C 1
ATOM 578 O O . THR A 1 73 ? 4.244 1.375 20.922 1.00 82.12 73 THR A O 1
ATOM 581 N N . PRO A 1 74 ? 6.335 1.381 21.713 1.00 80.88 74 PRO A N 1
ATOM 582 C CA . PRO A 1 74 ? 6.863 0.658 20.557 1.00 80.88 74 PRO A CA 1
ATOM 583 C C . PRO A 1 74 ? 6.161 -0.686 20.300 1.00 80.88 74 PRO A C 1
ATOM 585 O O . PRO A 1 74 ? 5.996 -1.082 19.143 1.00 80.88 74 PRO A O 1
ATOM 588 N N . GLU A 1 75 ? 5.729 -1.376 21.356 1.00 82.31 75 GLU A N 1
ATOM 589 C CA . GLU A 1 75 ? 5.009 -2.652 21.281 1.00 82.31 75 GLU A CA 1
ATOM 590 C C . GLU A 1 75 ? 3.573 -2.473 20.785 1.00 82.31 75 GLU A C 1
ATOM 592 O O . GLU A 1 75 ? 3.161 -3.141 19.834 1.00 82.31 75 GLU A O 1
ATOM 597 N N . GLU A 1 76 ? 2.839 -1.507 21.337 1.00 79.38 76 GLU A N 1
ATOM 598 C CA . GLU A 1 76 ? 1.497 -1.141 20.872 1.00 79.38 76 GLU A CA 1
ATOM 599 C C . GLU A 1 76 ? 1.513 -0.722 19.401 1.00 79.38 76 GLU A C 1
ATOM 601 O O . GLU A 1 76 ? 0.676 -1.159 18.608 1.00 79.38 76 GLU A O 1
ATOM 606 N N . TYR A 1 77 ? 2.519 0.056 18.997 1.00 80.81 77 TYR A N 1
ATOM 607 C CA . TYR A 1 77 ? 2.687 0.473 17.612 1.00 80.81 77 TYR A CA 1
ATOM 608 C C . TYR A 1 77 ? 3.018 -0.706 16.680 1.00 80.81 77 TYR A C 1
ATOM 610 O O . TYR A 1 77 ? 2.531 -0.772 15.545 1.00 80.81 77 TYR A O 1
ATOM 618 N N . ARG A 1 78 ? 3.811 -1.685 17.136 1.00 81.75 78 ARG A N 1
ATOM 619 C CA . ARG A 1 78 ? 4.049 -2.928 16.381 1.00 81.75 78 ARG A CA 1
ATOM 620 C C . ARG A 1 78 ? 2.767 -3.740 16.228 1.00 81.75 78 ARG A C 1
ATOM 622 O O . ARG A 1 78 ? 2.483 -4.195 15.116 1.00 81.75 78 ARG A O 1
ATOM 629 N N . ASN A 1 79 ? 1.971 -3.872 17.285 1.00 80.81 79 ASN A N 1
ATOM 630 C CA . ASN A 1 79 ? 0.682 -4.561 17.237 1.00 80.81 79 ASN A CA 1
ATOM 631 C C . ASN A 1 79 ? -0.290 -3.849 16.288 1.00 80.81 79 ASN A C 1
ATOM 633 O O . ASN A 1 79 ? -0.840 -4.487 15.388 1.00 80.81 79 ASN A O 1
ATOM 637 N N . TYR A 1 80 ? -0.385 -2.519 16.373 1.00 81.44 80 TYR A N 1
ATOM 638 C CA . TYR A 1 80 ? -1.122 -1.669 15.434 1.00 81.44 80 TYR A CA 1
ATOM 639 C C . TYR A 1 80 ? -0.755 -1.980 13.974 1.00 81.44 80 TYR A C 1
ATOM 641 O O . TYR A 1 80 ? -1.621 -2.267 13.139 1.00 81.44 80 TYR A O 1
ATOM 649 N N . LEU A 1 81 ? 0.543 -1.974 13.650 1.00 81.31 81 LEU A N 1
ATOM 650 C CA . LEU A 1 81 ? 1.022 -2.233 12.292 1.00 81.31 81 LEU A CA 1
ATOM 651 C C . LEU A 1 81 ? 0.743 -3.666 11.832 1.00 81.31 81 LEU A C 1
ATOM 653 O O . LEU A 1 81 ? 0.472 -3.889 10.647 1.00 81.31 81 LEU A O 1
ATOM 657 N N . THR A 1 82 ? 0.829 -4.631 12.741 1.00 84.50 82 THR A N 1
ATOM 658 C CA . THR A 1 82 ? 0.624 -6.053 12.446 1.00 84.50 82 THR A CA 1
ATOM 659 C C . THR A 1 82 ? -0.843 -6.330 12.139 1.00 84.50 82 THR A C 1
ATOM 661 O O . THR A 1 82 ? -1.145 -6.917 11.097 1.00 84.50 82 THR A O 1
ATOM 664 N N . THR A 1 83 ? -1.759 -5.793 12.946 1.00 82.00 83 THR A N 1
ATOM 665 C CA . THR A 1 83 ? -3.204 -5.860 12.698 1.00 82.00 83 THR A CA 1
ATOM 666 C C . THR A 1 83 ? -3.572 -5.174 11.387 1.00 82.00 83 THR A C 1
ATOM 668 O O . THR A 1 83 ? -4.243 -5.758 10.536 1.00 82.00 83 THR A O 1
ATOM 671 N N . HIS A 1 84 ? -3.036 -3.976 11.140 1.00 82.31 84 HIS A N 1
ATOM 672 C CA . HIS A 1 84 ? -3.254 -3.259 9.886 1.00 82.31 84 HIS A CA 1
ATOM 673 C C . HIS A 1 84 ? -2.759 -4.055 8.661 1.00 82.31 84 HIS A C 1
ATOM 675 O O . HIS A 1 84 ? -3.437 -4.122 7.633 1.00 82.31 84 HIS A O 1
ATOM 681 N N . LYS A 1 85 ? -1.589 -4.706 8.750 1.00 84.44 85 LYS A N 1
ATOM 682 C CA . LYS A 1 85 ? -1.087 -5.603 7.693 1.00 84.44 85 LYS A CA 1
ATOM 683 C C . LYS A 1 85 ? -1.981 -6.830 7.510 1.00 84.44 85 LYS A C 1
ATOM 685 O O . LYS A 1 85 ? -2.201 -7.224 6.365 1.00 84.44 85 LYS A O 1
ATOM 690 N N . SER A 1 86 ? -2.479 -7.418 8.597 1.00 85.56 86 SER A N 1
ATOM 691 C CA . SER A 1 86 ? -3.372 -8.580 8.564 1.00 85.56 86 SER A CA 1
ATOM 692 C C . SER A 1 86 ? -4.668 -8.267 7.812 1.00 85.56 86 SER A C 1
ATOM 694 O O . SER A 1 86 ? -5.002 -8.967 6.854 1.00 85.56 86 SER A O 1
ATOM 696 N N . ILE A 1 87 ? -5.312 -7.138 8.137 1.00 85.19 87 ILE A N 1
ATOM 697 C CA . ILE A 1 87 ? -6.537 -6.671 7.470 1.00 85.19 87 ILE A CA 1
ATOM 698 C C . ILE A 1 87 ? -6.308 -6.515 5.962 1.00 85.19 87 ILE A C 1
ATOM 700 O O . ILE A 1 87 ? -7.041 -7.086 5.156 1.00 85.19 87 ILE A O 1
ATOM 704 N N . ILE A 1 88 ? -5.256 -5.793 5.556 1.00 84.69 88 ILE A N 1
ATOM 705 C CA . ILE A 1 88 ? -4.948 -5.600 4.128 1.00 84.69 88 ILE A CA 1
ATOM 706 C C . ILE A 1 88 ? -4.653 -6.935 3.446 1.00 84.69 88 ILE A C 1
ATOM 708 O O . ILE A 1 88 ? -5.093 -7.167 2.321 1.00 84.69 88 ILE A O 1
ATOM 712 N N . LYS A 1 89 ? -3.887 -7.816 4.097 1.00 86.19 89 LYS A N 1
ATOM 713 C CA . LYS A 1 89 ? -3.519 -9.123 3.544 1.00 86.19 89 LYS A CA 1
ATOM 714 C C . LYS A 1 89 ? -4.762 -9.971 3.291 1.00 86.19 89 LYS A C 1
ATOM 716 O O . LYS A 1 89 ? -4.843 -10.574 2.222 1.00 86.19 89 LYS A O 1
ATOM 721 N N . HIS A 1 90 ? -5.703 -9.985 4.231 1.00 86.44 90 HIS A N 1
ATOM 722 C CA . HIS A 1 90 ? -6.975 -10.682 4.090 1.00 86.44 90 HIS A CA 1
ATOM 723 C C . HIS A 1 90 ? -7.801 -10.094 2.939 1.00 86.44 90 HIS A C 1
ATOM 725 O O . HIS A 1 9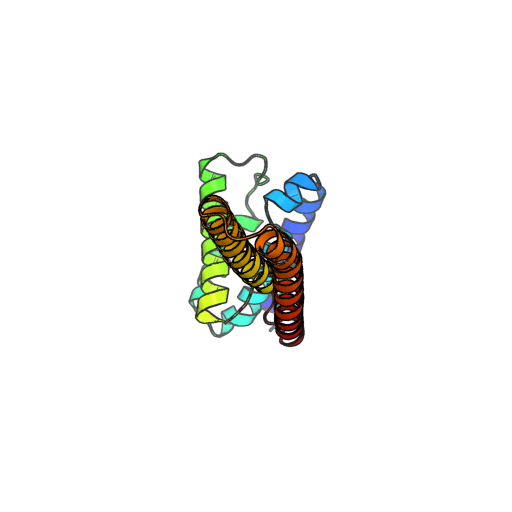0 ? -8.106 -10.806 1.984 1.00 86.44 90 HIS A O 1
ATOM 731 N N . LEU A 1 91 ? -8.053 -8.779 2.956 1.00 84.00 91 LEU A N 1
ATOM 732 C CA . LEU A 1 91 ? -8.802 -8.085 1.902 1.00 84.00 91 LEU A CA 1
ATOM 733 C C . LEU A 1 91 ? -8.196 -8.316 0.507 1.00 84.00 91 LEU A C 1
ATOM 735 O O . LEU A 1 91 ? -8.916 -8.540 -0.463 1.00 84.00 91 LEU A O 1
ATOM 739 N N . ARG A 1 92 ? -6.865 -8.336 0.401 1.00 83.06 92 ARG A N 1
ATOM 740 C CA . ARG A 1 92 ? -6.170 -8.605 -0.861 1.00 83.06 92 ARG A CA 1
ATOM 741 C C . ARG A 1 92 ? -6.292 -10.057 -1.316 1.00 83.06 92 ARG A C 1
ATOM 743 O O . ARG A 1 92 ? -6.455 -10.296 -2.506 1.00 83.06 92 ARG A O 1
ATOM 750 N N . ARG A 1 93 ? -6.156 -11.025 -0.403 1.00 82.69 93 ARG A N 1
ATOM 751 C CA . ARG A 1 93 ? -6.135 -12.460 -0.745 1.00 82.69 93 ARG A CA 1
ATOM 752 C C . ARG A 1 93 ? -7.527 -13.040 -0.966 1.00 82.69 93 ARG A C 1
ATOM 754 O O . ARG A 1 93 ? -7.710 -13.782 -1.918 1.00 82.69 93 ARG A O 1
ATOM 761 N N . ARG A 1 94 ? -8.479 -12.723 -0.087 1.00 81.56 94 ARG A N 1
ATOM 762 C CA . ARG A 1 94 ? -9.832 -13.298 -0.103 1.00 81.56 94 ARG A CA 1
ATOM 763 C C . ARG A 1 94 ? -10.814 -12.494 -0.946 1.00 81.56 94 ARG A C 1
ATOM 765 O O . ARG A 1 94 ? -11.675 -13.085 -1.578 1.00 81.56 94 ARG A O 1
ATOM 772 N N . HIS A 1 95 ? -10.662 -11.171 -0.988 1.00 81.62 95 HIS A N 1
ATOM 773 C CA . HIS A 1 95 ? -11.616 -10.279 -1.658 1.00 81.62 95 HIS A CA 1
ATOM 774 C C . HIS A 1 95 ? -11.026 -9.550 -2.876 1.00 81.62 95 HIS A C 1
ATOM 776 O O . HIS A 1 95 ? -11.687 -8.699 -3.467 1.00 81.62 95 HIS A O 1
ATOM 782 N N . GLY A 1 96 ? -9.781 -9.864 -3.262 1.00 74.56 96 GLY A N 1
ATOM 783 C CA . GLY A 1 96 ? -9.139 -9.31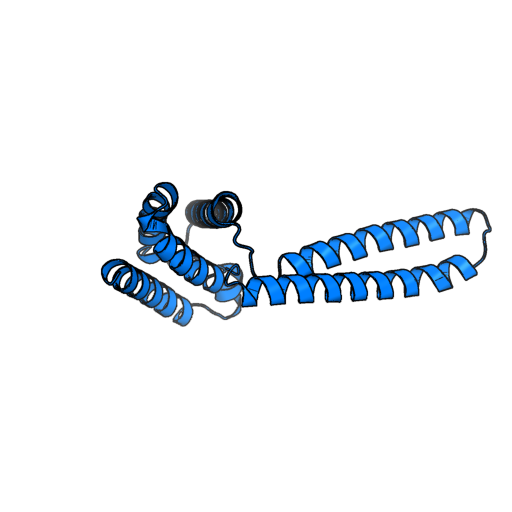6 -4.462 1.00 74.56 96 GLY A CA 1
ATOM 784 C C . GLY A 1 96 ? -8.951 -7.796 -4.449 1.00 74.56 96 GLY A C 1
ATOM 785 O O . GLY A 1 96 ? -8.804 -7.189 -5.510 1.00 74.56 96 GLY A O 1
ATOM 786 N N . LEU A 1 97 ? -8.983 -7.162 -3.272 1.00 78.88 97 LEU A N 1
ATOM 787 C CA . LEU A 1 97 ? -8.833 -5.715 -3.171 1.00 78.88 97 LEU A CA 1
ATOM 788 C C . LEU A 1 97 ? -7.368 -5.295 -3.280 1.00 78.88 97 LEU A C 1
ATOM 790 O O . LEU A 1 97 ? -6.450 -5.984 -2.831 1.00 78.88 97 LEU A O 1
ATOM 794 N N . VAL A 1 98 ? -7.150 -4.117 -3.846 1.00 73.12 98 VAL A N 1
ATOM 795 C CA . VAL A 1 98 ? -5.824 -3.579 -4.127 1.00 73.12 98 VAL A CA 1
ATOM 796 C C . VAL A 1 98 ? -5.659 -2.246 -3.420 1.00 73.12 98 VAL A C 1
ATOM 798 O O . VAL A 1 98 ? -6.572 -1.426 -3.394 1.00 73.12 98 VAL A O 1
ATOM 801 N N . VAL A 1 99 ? -4.486 -2.020 -2.834 1.00 72.81 99 VAL A N 1
ATOM 802 C CA . VAL A 1 99 ? -4.173 -0.731 -2.216 1.00 72.81 99 VAL A CA 1
ATOM 803 C C . VAL A 1 99 ? -3.985 0.319 -3.308 1.00 72.81 99 VAL A C 1
ATOM 805 O O . VAL A 1 99 ? -3.332 0.058 -4.318 1.00 72.81 99 VAL A O 1
ATOM 808 N N . GLU A 1 100 ? -4.513 1.520 -3.096 1.00 66.88 100 GLU A N 1
ATOM 809 C CA . GLU A 1 100 ? -4.345 2.636 -4.032 1.00 66.88 100 GLU A CA 1
ATOM 810 C C . GLU A 1 100 ? -2.872 2.847 -4.454 1.00 66.88 100 GLU A C 1
ATOM 812 O O . GLU A 1 100 ? -1.956 2.863 -3.618 1.00 66.88 100 GLU A O 1
ATOM 817 N N . LYS A 1 101 ? -2.633 3.029 -5.761 1.00 65.25 101 LYS A N 1
ATOM 818 C CA . LYS A 1 101 ? -1.307 3.200 -6.389 1.00 65.25 101 LYS A CA 1
ATOM 819 C C . LYS A 1 101 ? -0.369 1.999 -6.248 1.00 65.25 101 LYS A C 1
ATOM 821 O O . LYS A 1 101 ? 0.823 2.122 -6.544 1.00 65.25 101 LYS A O 1
ATOM 826 N N . GLN A 1 102 ? -0.848 0.838 -5.802 1.00 70.75 102 GLN A N 1
ATOM 827 C CA . GLN A 1 102 ? -0.007 -0.355 -5.667 1.00 70.75 102 GLN A CA 1
ATOM 828 C C . GLN A 1 102 ? 0.509 -0.834 -7.029 1.00 70.75 102 GLN A C 1
ATOM 830 O O . GLN A 1 102 ? 1.672 -1.227 -7.123 1.00 70.75 102 GLN A O 1
ATOM 835 N N . TYR A 1 103 ? -0.311 -0.760 -8.082 1.00 68.06 103 TYR A N 1
ATOM 836 C CA . TYR A 1 103 ? 0.117 -1.120 -9.436 1.00 68.06 103 TYR A CA 1
ATOM 837 C C . TYR A 1 103 ? 1.147 -0.140 -9.990 1.00 68.06 103 TYR A C 1
ATOM 839 O O . TYR A 1 103 ? 2.184 -0.582 -10.471 1.00 68.06 103 TYR A O 1
ATOM 847 N N . ILE A 1 104 ? 0.925 1.169 -9.824 1.00 66.00 104 ILE A N 1
ATOM 848 C CA . ILE A 1 104 ? 1.898 2.204 -10.209 1.00 66.00 104 ILE A CA 1
ATOM 849 C C . ILE A 1 104 ? 3.249 1.924 -9.550 1.00 66.00 104 ILE A C 1
ATOM 851 O O . ILE A 1 104 ? 4.253 1.798 -10.240 1.00 66.00 104 ILE A O 1
ATOM 855 N N . LYS A 1 105 ? 3.274 1.742 -8.224 1.00 73.00 105 LYS A N 1
ATOM 856 C CA . LYS A 1 105 ? 4.519 1.460 -7.496 1.00 73.00 105 LYS A CA 1
ATOM 857 C C . LYS A 1 105 ? 5.212 0.199 -8.002 1.00 73.00 105 LYS A C 1
ATOM 859 O O . LYS A 1 105 ? 6.421 0.224 -8.186 1.00 73.00 105 LYS A O 1
ATOM 864 N N . ARG A 1 106 ? 4.457 -0.879 -8.237 1.00 72.94 106 ARG A N 1
ATOM 865 C CA . ARG A 1 106 ? 5.005 -2.167 -8.678 1.00 72.94 106 ARG A CA 1
ATOM 866 C C . ARG A 1 106 ? 5.591 -2.098 -10.089 1.00 72.94 106 ARG A C 1
ATOM 868 O O . ARG A 1 106 ? 6.697 -2.580 -10.303 1.00 72.94 106 ARG A O 1
ATOM 875 N N . PHE A 1 107 ? 4.881 -1.503 -11.045 1.00 70.75 107 PHE A N 1
ATOM 876 C CA . PHE A 1 107 ? 5.367 -1.406 -12.425 1.00 70.75 107 PHE A CA 1
ATOM 877 C C . PHE A 1 107 ? 6.503 -0.394 -12.569 1.00 70.75 107 PHE A C 1
ATOM 879 O O . PHE A 1 107 ? 7.466 -0.678 -13.275 1.00 70.75 107 PHE A O 1
ATOM 886 N N . VAL A 1 108 ? 6.459 0.724 -11.837 1.00 74.19 108 VAL A N 1
ATOM 887 C CA . VAL A 1 108 ? 7.584 1.668 -11.771 1.00 74.19 108 VAL A CA 1
ATOM 888 C C . VAL A 1 108 ? 8.814 1.002 -11.158 1.00 74.19 108 VAL A C 1
ATOM 890 O O . VAL A 1 108 ? 9.896 1.132 -11.717 1.00 74.19 108 VAL A O 1
ATOM 893 N N . SER A 1 109 ? 8.674 0.237 -10.066 1.00 75.38 109 SER A N 1
ATOM 894 C CA . SER A 1 109 ? 9.822 -0.455 -9.465 1.00 75.38 109 SER A CA 1
ATOM 895 C C . SER A 1 109 ? 10.426 -1.509 -10.390 1.00 75.38 109 SER A C 1
ATOM 897 O O . SER A 1 109 ? 11.643 -1.628 -10.451 1.00 75.38 109 SER A O 1
ATOM 899 N N . ILE A 1 110 ? 9.593 -2.251 -11.130 1.00 79.25 110 ILE A N 1
ATOM 900 C CA . ILE A 1 110 ? 10.070 -3.247 -12.102 1.00 79.25 110 ILE A CA 1
ATOM 901 C C . ILE A 1 110 ? 10.787 -2.552 -13.264 1.00 79.25 110 ILE A C 1
ATOM 903 O O . ILE A 1 110 ? 11.897 -2.943 -13.610 1.00 79.25 110 ILE A O 1
ATOM 907 N N . GLY A 1 111 ? 10.187 -1.501 -13.834 1.00 75.25 111 GLY A N 1
ATOM 908 C CA . GLY A 1 111 ? 10.789 -0.734 -14.926 1.00 75.25 111 GLY A CA 1
ATOM 909 C C . GLY A 1 111 ? 12.112 -0.082 -14.523 1.00 75.25 111 GLY A C 1
ATOM 910 O O . GLY A 1 111 ? 13.079 -0.149 -15.278 1.00 75.25 111 GLY A O 1
ATOM 911 N N . ALA A 1 112 ? 12.177 0.474 -13.311 1.00 78.44 112 ALA A N 1
ATOM 912 C CA . ALA A 1 112 ? 13.394 1.054 -12.757 1.00 78.44 112 ALA A CA 1
ATOM 913 C C . ALA A 1 112 ? 14.476 -0.006 -12.522 1.00 78.44 112 ALA A C 1
ATOM 915 O O . ALA A 1 112 ? 15.595 0.187 -12.976 1.00 78.44 112 ALA A O 1
ATOM 916 N N . ALA A 1 113 ? 14.150 -1.134 -11.879 1.00 82.44 113 ALA A N 1
ATOM 917 C CA . ALA A 1 113 ? 15.112 -2.208 -11.626 1.00 82.44 113 ALA A CA 1
ATOM 918 C C . ALA A 1 113 ? 15.682 -2.771 -12.934 1.00 82.44 113 ALA A C 1
ATOM 920 O O . ALA A 1 113 ? 16.895 -2.842 -13.103 1.00 82.44 113 ALA A O 1
ATOM 921 N N . PHE A 1 114 ? 14.808 -3.090 -13.892 1.00 80.56 114 PHE A N 1
ATOM 922 C CA . PHE A 1 114 ? 15.220 -3.641 -15.179 1.00 80.56 114 PHE A CA 1
ATOM 923 C C . PHE A 1 114 ? 16.026 -2.635 -16.010 1.00 80.56 114 PHE A C 1
ATOM 925 O O . PHE A 1 114 ? 16.986 -3.000 -16.684 1.00 80.56 114 PHE A O 1
ATOM 932 N N . GLY A 1 115 ? 15.662 -1.352 -15.963 1.00 80.31 115 GLY A N 1
ATOM 933 C CA . GLY A 1 115 ? 16.427 -0.304 -16.626 1.00 80.31 115 GLY A CA 1
ATOM 934 C C . GLY A 1 115 ? 17.789 -0.054 -15.972 1.00 80.31 115 GLY A C 1
ATOM 935 O O . GLY A 1 115 ? 18.768 0.085 -16.696 1.00 80.31 115 GLY A O 1
ATOM 936 N N . LEU A 1 116 ? 17.888 -0.083 -14.637 1.00 82.94 116 LEU A N 1
ATOM 937 C CA . LEU A 1 116 ? 19.166 0.052 -13.927 1.00 82.94 116 LEU A CA 1
ATOM 938 C C . LEU A 1 116 ? 20.116 -1.103 -14.257 1.00 82.94 116 LEU A C 1
ATOM 940 O O . LEU A 1 116 ? 21.290 -0.868 -14.523 1.00 82.94 116 LEU A O 1
ATOM 944 N N . SER A 1 117 ? 19.604 -2.338 -14.288 1.00 81.50 117 SER A N 1
ATOM 945 C CA . SER A 1 117 ? 20.386 -3.509 -14.697 1.00 81.50 117 SER A CA 1
ATOM 946 C C . SER A 1 117 ? 20.924 -3.362 -16.119 1.00 81.50 117 SER A C 1
ATOM 948 O O . SER A 1 117 ? 22.059 -3.744 -16.383 1.00 81.50 117 SER A O 1
ATOM 950 N N . LEU A 1 118 ? 20.143 -2.768 -17.026 1.00 80.25 118 LEU A N 1
ATOM 951 C CA . LEU A 1 118 ? 20.549 -2.571 -18.417 1.00 80.25 118 LEU A CA 1
ATOM 952 C C . LEU A 1 118 ? 21.574 -1.437 -18.567 1.00 80.25 118 LEU A C 1
ATOM 954 O O . LEU A 1 118 ? 22.525 -1.582 -19.327 1.00 80.25 118 LEU A O 1
ATOM 958 N N . VAL A 1 119 ? 21.438 -0.353 -17.796 1.00 79.31 119 VAL A N 1
ATOM 959 C CA . VAL A 1 119 ? 22.465 0.700 -17.700 1.00 79.31 119 VAL A CA 1
ATOM 960 C C . VAL A 1 119 ? 23.769 0.128 -17.139 1.00 79.31 119 VAL A C 1
ATOM 962 O O . VAL A 1 119 ? 24.835 0.394 -17.684 1.00 79.31 119 VAL A O 1
ATOM 965 N N . MET A 1 120 ? 23.696 -0.709 -16.100 1.00 80.06 120 MET A N 1
ATOM 966 C CA . MET A 1 120 ? 24.877 -1.366 -15.535 1.00 80.06 120 MET A CA 1
ATOM 967 C C . MET A 1 120 ? 25.540 -2.330 -16.516 1.00 80.06 120 MET A C 1
ATOM 969 O O . MET A 1 120 ? 26.758 -2.313 -16.662 1.00 80.06 120 MET A O 1
ATOM 973 N N . PHE A 1 121 ? 24.753 -3.123 -17.239 1.00 79.75 121 PHE A N 1
ATOM 974 C CA . PHE A 1 121 ? 25.270 -3.983 -18.299 1.00 79.75 121 PHE A CA 1
ATOM 975 C C . PHE A 1 121 ? 25.942 -3.169 -19.416 1.00 79.75 121 PHE A C 1
ATOM 977 O O . PHE A 1 121 ? 27.033 -3.511 -19.863 1.00 79.75 121 PHE A O 1
ATOM 984 N N . GLY A 1 122 ? 25.336 -2.043 -19.806 1.00 73.50 122 GLY A N 1
ATOM 985 C CA . GLY A 1 122 ? 25.922 -1.099 -20.756 1.00 73.50 122 GLY A CA 1
ATOM 986 C C . GLY A 1 122 ? 27.248 -0.507 -20.275 1.00 73.50 122 GLY A C 1
ATOM 987 O O . GLY A 1 122 ? 28.175 -0.390 -21.066 1.00 73.50 122 GLY A O 1
ATOM 988 N N . TYR A 1 123 ? 27.368 -0.197 -18.981 1.00 75.75 123 TYR A N 1
ATOM 989 C CA . TYR A 1 123 ? 28.615 0.283 -18.381 1.00 75.75 123 TYR A CA 1
ATOM 990 C C . TYR A 1 123 ? 29.727 -0.776 -18.419 1.00 75.75 123 TYR A C 1
ATOM 992 O O . TYR A 1 123 ? 30.850 -0.459 -18.797 1.00 75.75 123 TYR A O 1
ATOM 1000 N N . VAL A 1 124 ? 29.408 -2.038 -18.103 1.00 78.06 124 VAL A N 1
ATOM 1001 C CA . VAL A 1 124 ? 30.366 -3.156 -18.198 1.00 78.06 124 VAL A CA 1
ATOM 1002 C C . VAL A 1 124 ? 30.859 -3.331 -19.635 1.00 78.06 124 VAL A C 1
ATOM 1004 O O . VAL A 1 124 ? 32.058 -3.454 -19.851 1.00 78.06 124 VAL A O 1
ATOM 1007 N N . LEU A 1 125 ? 29.967 -3.274 -20.630 1.00 71.75 125 LEU A N 1
ATOM 1008 C CA . LEU A 1 125 ? 30.341 -3.328 -22.053 1.00 71.75 125 LEU A CA 1
ATOM 1009 C C . LEU A 1 125 ? 31.253 -2.161 -22.468 1.00 71.75 125 LEU A C 1
ATOM 1011 O O . LEU A 1 125 ? 32.157 -2.343 -23.282 1.00 71.75 125 LEU A O 1
ATOM 1015 N N . LEU A 1 126 ? 31.049 -0.982 -21.876 1.00 71.00 126 LEU A N 1
ATOM 1016 C CA . LEU A 1 126 ? 31.879 0.205 -22.094 1.00 71.00 126 LEU A CA 1
ATOM 1017 C C . LEU A 1 126 ? 33.314 -0.009 -21.588 1.00 71.00 126 LEU A C 1
ATOM 1019 O O . LEU A 1 126 ? 34.262 0.434 -22.233 1.00 71.00 126 LEU A O 1
ATOM 1023 N N . SER A 1 127 ? 33.490 -0.766 -20.498 1.00 68.62 127 SER A N 1
ATOM 1024 C CA . SER A 1 127 ? 34.810 -1.199 -20.012 1.00 68.62 127 SER A CA 1
ATOM 1025 C C . SER A 1 127 ? 35.543 -2.136 -20.984 1.00 68.62 127 SER A C 1
ATOM 1027 O O . SER A 1 127 ? 36.765 -2.220 -20.924 1.00 68.62 127 SER A O 1
ATOM 1029 N N . PHE A 1 128 ? 34.831 -2.791 -21.909 1.00 71.31 128 PHE A N 1
ATOM 1030 C CA . PHE A 1 128 ? 35.404 -3.622 -22.980 1.00 71.31 128 PHE A CA 1
ATOM 1031 C C . PHE A 1 128 ? 35.605 -2.860 -24.305 1.00 71.31 128 PHE A C 1
ATOM 1033 O O . PHE A 1 128 ? 35.821 -3.475 -25.346 1.00 71.31 128 PHE A O 1
ATOM 1040 N N . GLY A 1 129 ? 35.534 -1.523 -24.293 1.00 65.69 129 GLY A N 1
ATOM 1041 C CA . GLY A 1 129 ? 35.784 -0.690 -25.476 1.00 65.69 129 GLY A CA 1
ATOM 1042 C C . GLY A 1 129 ? 34.599 -0.574 -26.440 1.00 65.69 129 GLY A C 1
ATOM 1043 O O . GLY A 1 129 ? 34.740 -0.003 -27.522 1.00 65.69 129 GLY A O 1
ATOM 1044 N N . ILE A 1 130 ? 33.416 -1.070 -26.061 1.00 62.16 130 ILE A N 1
ATOM 1045 C CA . ILE A 1 130 ? 32.197 -0.912 -26.857 1.00 62.16 130 ILE A CA 1
ATOM 1046 C C . ILE A 1 130 ? 31.631 0.496 -26.616 1.00 62.16 130 ILE A C 1
ATOM 1048 O O . ILE A 1 130 ? 31.262 0.873 -25.509 1.00 62.16 130 ILE A O 1
ATOM 1052 N N . THR A 1 131 ? 31.604 1.270 -27.699 1.00 59.69 131 THR A N 1
ATOM 1053 C CA . THR A 1 131 ? 31.310 2.708 -27.846 1.00 59.69 131 THR A CA 1
ATOM 1054 C C . THR A 1 131 ? 30.256 3.354 -26.927 1.00 59.69 131 THR A C 1
ATOM 1056 O O . THR A 1 131 ? 29.199 2.793 -26.641 1.00 59.69 131 THR A O 1
ATOM 1059 N N . VAL A 1 132 ? 30.492 4.650 -26.655 1.00 61.06 132 VAL A N 1
ATOM 1060 C CA . VAL A 1 132 ? 29.620 5.692 -26.048 1.00 61.06 132 VAL A CA 1
ATOM 1061 C C . VAL A 1 132 ? 28.146 5.645 -26.496 1.00 61.06 132 VAL A C 1
ATOM 1063 O O . VAL A 1 132 ? 27.249 6.005 -25.735 1.00 61.06 132 VAL A O 1
ATOM 1066 N N . LEU A 1 133 ? 27.883 5.127 -27.697 1.00 60.38 133 LEU A N 1
ATOM 1067 C CA . LEU A 1 133 ? 26.558 4.931 -28.292 1.00 60.38 133 LEU A CA 1
ATOM 1068 C C . LEU A 1 133 ? 25.625 4.072 -27.408 1.00 60.38 133 LEU A C 1
ATOM 1070 O O . LEU A 1 133 ? 24.424 4.336 -27.331 1.00 60.38 133 LEU A O 1
ATOM 1074 N N . VAL A 1 134 ? 26.175 3.108 -26.656 1.00 64.75 134 VAL A N 1
ATOM 1075 C CA . VAL A 1 134 ? 25.418 2.285 -25.692 1.00 64.75 134 VAL A CA 1
ATOM 1076 C C . VAL A 1 134 ? 24.885 3.139 -24.536 1.00 64.75 134 VAL A C 1
ATOM 1078 O O . VAL A 1 134 ? 23.736 2.983 -24.119 1.00 64.75 134 VAL A O 1
ATOM 1081 N N . LEU A 1 135 ? 25.673 4.092 -24.037 1.00 63.72 135 LEU A N 1
ATOM 1082 C CA . LEU A 1 135 ? 25.259 4.967 -22.939 1.00 63.72 135 LEU A CA 1
ATOM 1083 C C . LEU A 1 135 ? 24.161 5.949 -23.389 1.00 63.72 135 LEU A C 1
ATOM 1085 O O . LEU A 1 135 ? 23.182 6.170 -22.673 1.00 63.72 135 LEU A O 1
ATOM 1089 N N . SER A 1 136 ? 24.281 6.469 -24.616 1.00 65.75 136 SER A N 1
ATOM 1090 C CA . SER A 1 136 ? 23.314 7.394 -25.221 1.00 65.75 136 SER A CA 1
ATOM 1091 C C . SER A 1 136 ? 21.947 6.756 -25.482 1.00 65.75 136 SER A C 1
ATOM 1093 O O . SER A 1 136 ? 20.945 7.462 -25.449 1.00 65.75 136 SER A O 1
ATOM 1095 N N . ILE A 1 137 ? 21.877 5.437 -25.706 1.00 70.56 137 ILE A N 1
ATOM 1096 C CA . ILE A 1 137 ? 20.611 4.712 -25.922 1.00 70.56 137 ILE A CA 1
ATOM 1097 C C . ILE A 1 137 ? 20.019 4.188 -24.602 1.00 70.56 137 ILE A C 1
ATOM 1099 O O . ILE A 1 137 ? 18.798 4.182 -24.422 1.00 70.56 137 ILE A O 1
ATOM 1103 N N . THR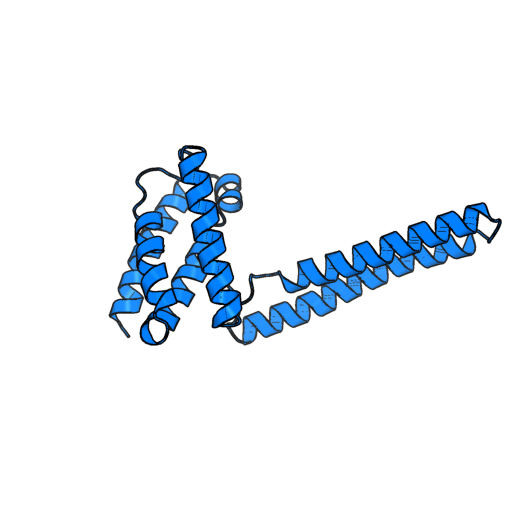 A 1 138 ? 20.855 3.762 -23.650 1.00 70.81 138 THR A N 1
ATOM 1104 C CA . THR A 1 138 ? 20.387 3.116 -22.407 1.00 70.81 138 THR A CA 1
ATOM 1105 C C . THR A 1 138 ? 19.680 4.076 -21.448 1.00 70.81 138 THR A C 1
ATOM 1107 O O . THR A 1 138 ? 18.675 3.694 -20.843 1.00 70.81 138 THR A O 1
ATOM 1110 N N . LEU A 1 139 ? 20.136 5.328 -21.344 1.00 71.38 139 LEU A N 1
ATOM 1111 C CA . LEU A 1 139 ? 19.508 6.351 -20.495 1.00 71.38 139 LEU A CA 1
ATOM 1112 C C . LEU A 1 139 ? 18.092 6.748 -20.973 1.00 71.38 139 LEU A C 1
ATOM 1114 O O . LEU A 1 139 ? 17.155 6.664 -20.172 1.00 71.38 139 LEU A O 1
ATOM 1118 N N . PRO A 1 140 ? 17.862 7.094 -22.257 1.00 78.69 140 PRO A N 1
ATOM 1119 C CA . PRO A 1 140 ? 16.512 7.304 -22.782 1.00 78.69 140 PRO A CA 1
ATOM 1120 C C . PRO A 1 140 ? 15.631 6.059 -22.659 1.00 78.69 140 PRO A C 1
ATOM 1122 O O . PRO A 1 140 ? 14.459 6.168 -22.299 1.00 78.69 140 PRO A O 1
ATOM 1125 N N . ALA A 1 141 ? 16.189 4.864 -22.891 1.00 77.00 141 ALA A N 1
ATOM 1126 C CA . ALA A 1 141 ? 15.448 3.611 -22.755 1.00 77.00 141 ALA A CA 1
ATOM 1127 C C . ALA A 1 141 ? 14.960 3.367 -21.315 1.00 77.00 141 ALA A C 1
ATOM 1129 O O . ALA A 1 141 ? 13.841 2.884 -21.122 1.00 77.00 141 ALA A O 1
ATOM 1130 N N . LEU A 1 142 ? 15.751 3.732 -20.298 1.00 77.81 142 LEU A N 1
ATOM 1131 C CA . LEU A 1 142 ? 15.325 3.711 -18.895 1.00 77.81 142 LEU A CA 1
ATOM 1132 C C . LEU A 1 142 ? 14.133 4.652 -18.668 1.00 77.81 142 LEU A C 1
ATOM 1134 O O . LEU A 1 142 ? 13.128 4.231 -18.092 1.00 77.81 142 LEU A O 1
ATOM 1138 N N . ILE A 1 143 ? 14.216 5.896 -19.150 1.00 80.50 143 ILE A N 1
ATOM 1139 C CA . ILE A 1 143 ? 13.149 6.896 -18.986 1.00 80.50 143 ILE A CA 1
ATOM 1140 C C . ILE A 1 143 ? 11.855 6.409 -19.650 1.00 80.50 143 ILE A C 1
ATOM 1142 O O . ILE A 1 143 ? 10.803 6.381 -19.007 1.00 80.50 143 ILE A O 1
ATOM 1146 N N . ILE A 1 144 ? 11.934 5.945 -20.900 1.00 81.94 144 ILE A N 1
ATOM 1147 C CA . ILE A 1 144 ? 10.787 5.422 -21.656 1.00 81.94 144 ILE A CA 1
ATOM 1148 C C . ILE A 1 144 ? 10.143 4.240 -20.920 1.00 81.94 144 ILE A C 1
ATOM 1150 O O . ILE A 1 144 ? 8.920 4.192 -20.781 1.00 81.94 144 ILE A O 1
ATOM 1154 N N . ARG A 1 145 ? 10.939 3.310 -20.378 1.00 77.75 145 ARG A N 1
ATOM 1155 C CA . ARG A 1 145 ? 10.427 2.162 -19.609 1.00 77.75 145 ARG A CA 1
ATOM 1156 C C . ARG A 1 145 ? 9.753 2.567 -18.304 1.00 77.75 145 ARG A C 1
ATOM 1158 O O . ARG A 1 145 ? 8.719 1.995 -17.961 1.00 77.75 145 ARG A O 1
ATOM 1165 N N . VAL A 1 146 ? 10.303 3.542 -17.579 1.00 78.25 146 VAL A N 1
ATOM 1166 C CA . VAL A 1 146 ? 9.678 4.065 -16.354 1.00 78.25 146 VAL A CA 1
ATOM 1167 C C . VAL A 1 146 ? 8.345 4.740 -16.681 1.00 78.25 146 VAL A C 1
ATOM 1169 O O . VAL A 1 146 ? 7.358 4.491 -15.986 1.00 78.25 146 VAL A O 1
ATOM 1172 N N . LEU A 1 147 ? 8.281 5.523 -17.762 1.00 80.06 147 LEU A N 1
ATOM 1173 C CA . LEU A 1 147 ? 7.049 6.171 -18.222 1.00 80.06 147 LEU A CA 1
ATOM 1174 C C . LEU A 1 147 ? 5.988 5.152 -18.665 1.00 80.06 147 LEU A C 1
ATOM 1176 O O . LEU A 1 147 ? 4.832 5.260 -18.255 1.00 80.06 147 LEU A O 1
ATOM 1180 N N . LEU A 1 148 ? 6.375 4.119 -19.417 1.00 79.19 148 LEU A N 1
ATOM 1181 C CA . LEU A 1 148 ? 5.493 3.002 -19.781 1.00 79.19 148 LEU A CA 1
ATOM 1182 C C . LEU A 1 148 ? 4.984 2.255 -18.544 1.00 79.19 148 LEU A C 1
ATOM 1184 O O . LEU A 1 148 ? 3.784 2.008 -18.419 1.00 79.19 148 LEU A O 1
ATOM 1188 N N . GLY A 1 149 ? 5.867 1.947 -17.591 1.00 74.25 149 GLY A N 1
ATOM 1189 C CA . GLY A 1 149 ? 5.495 1.315 -16.326 1.00 74.25 149 GLY A CA 1
ATOM 1190 C C . GLY A 1 149 ? 4.524 2.171 -15.508 1.00 74.25 149 GLY A C 1
ATOM 1191 O O . GLY A 1 149 ? 3.556 1.652 -14.945 1.00 74.25 149 GLY A O 1
ATOM 1192 N N . TYR A 1 150 ? 4.730 3.488 -15.491 1.00 77.69 150 TYR A N 1
ATOM 1193 C CA . TYR A 1 150 ? 3.806 4.431 -14.871 1.00 77.69 150 TYR A CA 1
ATOM 1194 C C . TYR A 1 150 ? 2.442 4.432 -15.572 1.00 77.69 150 TYR A C 1
ATOM 1196 O O . TYR A 1 150 ? 1.423 4.306 -14.895 1.00 77.69 150 TYR A O 1
ATOM 1204 N N . ALA A 1 151 ? 2.406 4.513 -16.905 1.00 79.38 151 ALA A N 1
ATOM 1205 C CA . ALA A 1 151 ? 1.170 4.542 -17.687 1.00 79.38 151 ALA A CA 1
ATOM 1206 C C . ALA A 1 151 ? 0.346 3.253 -17.522 1.00 79.38 151 ALA A C 1
ATOM 1208 O O . ALA A 1 151 ? -0.850 3.310 -17.225 1.00 79.38 151 ALA A O 1
ATOM 1209 N N . VAL A 1 152 ? 0.990 2.085 -17.627 1.00 77.94 152 VAL A N 1
ATOM 1210 C CA . VAL A 1 152 ? 0.349 0.777 -17.409 1.00 77.94 152 VAL A CA 1
ATOM 1211 C C . VAL A 1 152 ? -0.153 0.655 -15.971 1.00 77.94 152 VAL A C 1
ATOM 1213 O O . VAL A 1 152 ? -1.302 0.274 -15.734 1.00 77.94 152 VAL A O 1
ATOM 1216 N N . GLY A 1 153 ? 0.678 1.035 -14.997 1.00 73.44 153 GLY A N 1
ATOM 1217 C CA . GLY A 1 153 ? 0.298 1.038 -13.589 1.00 73.44 153 GLY A CA 1
ATOM 1218 C C . GLY A 1 153 ? -0.877 1.974 -13.295 1.00 73.44 153 GLY A C 1
ATOM 1219 O O . GLY A 1 153 ? -1.758 1.612 -12.517 1.00 73.44 153 GLY A O 1
ATOM 1220 N N . TYR A 1 154 ? -0.921 3.144 -13.937 1.00 75.50 154 TYR A N 1
ATOM 1221 C CA . TYR A 1 154 ? -1.998 4.124 -13.805 1.00 75.50 154 TYR A CA 1
ATOM 1222 C C . TYR A 1 154 ? -3.309 3.605 -14.400 1.00 75.50 154 TYR A C 1
ATOM 1224 O O . TYR A 1 154 ? -4.355 3.712 -13.762 1.00 75.50 154 TYR A O 1
ATOM 1232 N N . LEU A 1 155 ? -3.264 2.981 -15.581 1.00 74.44 155 LEU A N 1
ATOM 1233 C CA . LEU A 1 155 ? -4.437 2.367 -16.211 1.00 74.44 155 LEU A CA 1
ATOM 1234 C C . LEU A 1 155 ? -5.026 1.245 -15.347 1.00 74.44 155 LEU A C 1
ATOM 1236 O O . LEU A 1 155 ? -6.243 1.189 -15.156 1.00 74.44 155 LEU A O 1
ATOM 1240 N N . LEU A 1 156 ? -4.177 0.384 -14.782 1.00 73.50 156 LEU A N 1
ATOM 1241 C CA . LEU A 1 156 ? -4.598 -0.687 -13.874 1.00 73.50 156 LEU A CA 1
ATOM 1242 C C . LEU A 1 156 ? -5.193 -0.142 -12.571 1.00 73.50 156 LEU A C 1
ATOM 1244 O O . LEU A 1 156 ? -6.225 -0.637 -12.122 1.00 73.50 156 LEU A O 1
ATOM 1248 N N . ASP A 1 157 ? -4.594 0.899 -11.988 1.00 70.62 157 ASP A N 1
ATOM 1249 C CA . ASP A 1 157 ? -5.115 1.547 -10.778 1.00 70.62 157 ASP A CA 1
ATOM 1250 C C . ASP A 1 157 ? -6.460 2.244 -11.053 1.00 70.62 157 ASP A C 1
ATOM 1252 O O . ASP A 1 157 ? -7.398 2.133 -10.261 1.00 70.62 157 ASP A O 1
ATOM 1256 N N . ARG A 1 158 ? -6.611 2.880 -12.225 1.00 73.19 158 ARG A N 1
ATOM 1257 C CA . ARG A 1 158 ? -7.872 3.491 -12.670 1.00 73.19 158 ARG A CA 1
ATOM 1258 C C . ARG A 1 158 ? -8.963 2.442 -12.886 1.00 73.19 158 ARG A C 1
ATOM 1260 O O . ARG A 1 158 ? -10.083 2.650 -12.421 1.00 73.19 158 ARG A O 1
ATOM 1267 N N . ARG A 1 159 ? -8.644 1.301 -13.509 1.00 70.25 159 ARG A N 1
ATOM 1268 C CA . ARG A 1 159 ? -9.578 0.168 -13.645 1.00 70.25 159 ARG A CA 1
ATOM 1269 C C . ARG A 1 159 ? -9.958 -0.417 -12.287 1.00 70.25 159 ARG A C 1
ATOM 1271 O O . ARG A 1 159 ? -11.138 -0.631 -12.033 1.00 70.25 159 ARG A O 1
ATOM 1278 N N . ALA A 1 160 ? -8.997 -0.607 -11.383 1.00 69.56 160 ALA A N 1
ATOM 1279 C CA . ALA A 1 160 ? -9.275 -1.076 -10.026 1.00 69.56 160 ALA A CA 1
ATOM 1280 C C . ALA A 1 160 ? -10.187 -0.098 -9.265 1.00 69.56 160 ALA A C 1
ATOM 1282 O O . ALA A 1 160 ? -11.081 -0.528 -8.533 1.00 69.56 160 ALA A O 1
ATOM 1283 N N . LYS A 1 161 ? -10.002 1.216 -9.465 1.00 72.94 161 LYS A N 1
ATOM 1284 C CA . LYS A 1 161 ? -10.849 2.262 -8.878 1.00 72.94 161 LYS A CA 1
ATOM 1285 C C . LYS A 1 161 ? -12.268 2.229 -9.449 1.00 72.94 161 LYS A C 1
ATOM 1287 O O . LYS A 1 161 ? -13.216 2.275 -8.672 1.00 72.94 161 LYS A O 1
ATOM 1292 N N . GLN A 1 162 ? -12.414 2.089 -10.769 1.00 67.50 162 GLN A N 1
ATOM 1293 C CA . GLN A 1 162 ? -13.714 1.957 -11.444 1.00 67.50 162 GLN A CA 1
ATOM 1294 C C . GLN A 1 162 ? -14.465 0.686 -11.028 1.00 67.50 162 GLN A C 1
ATOM 1296 O O . GLN A 1 162 ? -15.675 0.720 -10.852 1.00 67.50 162 GLN A O 1
ATOM 1301 N N . GLN A 1 163 ? -13.750 -0.413 -10.785 1.00 65.75 163 GLN A N 1
ATOM 1302 C CA . GLN A 1 163 ? -14.322 -1.670 -10.290 1.00 65.75 163 GLN A CA 1
ATOM 1303 C C . GLN A 1 163 ? -14.571 -1.674 -8.772 1.00 65.75 163 GLN A C 1
ATOM 1305 O O . GLN A 1 163 ? -14.925 -2.705 -8.205 1.00 65.75 163 GLN A O 1
ATOM 1310 N N . GLY A 1 164 ? -14.324 -0.558 -8.074 1.00 64.12 164 GLY A N 1
ATOM 1311 C CA . GLY A 1 164 ? -14.493 -0.469 -6.624 1.00 64.12 164 GLY A CA 1
ATOM 1312 C C . GLY A 1 164 ? -13.562 -1.389 -5.825 1.00 64.12 164 GLY A C 1
ATOM 1313 O O . GLY A 1 164 ? -13.812 -1.616 -4.641 1.00 64.12 164 GLY A O 1
ATOM 1314 N N . ARG A 1 165 ? -12.489 -1.908 -6.433 1.00 66.81 165 ARG A N 1
ATOM 1315 C CA . ARG A 1 165 ? -11.521 -2.832 -5.815 1.00 66.81 165 ARG A CA 1
ATOM 1316 C C . ARG A 1 165 ? -10.416 -2.118 -5.031 1.00 66.81 165 ARG A C 1
ATOM 1318 O O . ARG A 1 165 ? -9.556 -2.782 -4.466 1.00 66.81 165 ARG A O 1
ATOM 1325 N N . VAL A 1 166 ? -10.431 -0.786 -4.980 1.00 71.44 166 VAL A N 1
ATOM 1326 C CA . VAL A 1 166 ? -9.412 0.008 -4.278 1.00 71.44 166 VAL A CA 1
ATOM 1327 C C . VAL A 1 166 ? -9.740 0.175 -2.793 1.00 71.44 166 VAL A C 1
ATOM 1329 O O . VAL A 1 166 ? -10.877 0.497 -2.429 1.00 71.44 166 VAL A O 1
ATOM 1332 N N . ILE A 1 167 ? -8.713 -0.010 -1.959 1.00 68.00 167 ILE A N 1
ATOM 1333 C CA . ILE A 1 167 ? -8.664 0.298 -0.520 1.00 68.00 167 ILE A CA 1
ATOM 1334 C C . ILE A 1 167 ? -7.726 1.473 -0.256 1.00 68.00 167 ILE A C 1
ATOM 1336 O O . ILE A 1 167 ? -6.709 1.629 -0.972 1.00 68.00 167 ILE A O 1
#

Sequence (167 aa):
MEAGNEWYKGIWRGISALKARLSPTGRRRHKLSLFVRAARKVTGFAADCEECRKLKSQINWLSEAPVPPAQMTPEEYRNYLTTHKSIIKHLRRRHGLVVEKQYIKRFVSIGAAFGLSLVMFGYVLLSFGITVLVLSITLPALIIRVLLGYAVGYLLDRRAKQQGRVI

Secondary structure (DSSP, 8-state):
-HHHHHHHHHHHHHHHHHHHHS-HHHHHHTTHHHHHHHHHHHHHHTTT-HHHHHHHHHHHHHHH-SS-TTT--HHHHHHHHHHHHHHHHHHHHHS--B-TTHHHHHHHHHHHHHHHHHHHHHHHHHHTT--THHHHHHHHHHHHHHHHHHHHHHHHHHHHHHTT-B-